Protein AF-A0A4S3M3N8-F1 (afdb_monomer)

Nearest PDB structures (foldseek):
  2lqg-assembly1_A  TM=5.522E-01  e=5.138E+00  Mus musculus
  8gji-assembly1_A  TM=5.026E-01  e=5.689E+00  synthetic construct
  6bbg-assembly1_A  TM=3.219E-01  e=9.958E+00  Drosophila melanogaster

Solvent-accessible surface area (backbone atoms only — not comparable to full-atom values): 6450 Å² total; per-residue (Å²): 111,71,70,57,55,52,52,44,35,50,49,45,28,54,56,25,40,50,55,30,49,52,42,68,76,38,47,66,60,52,42,55,54,43,47,65,65,24,55,93,23,94,49,42,98,39,47,66,61,54,51,52,54,48,40,51,39,26,44,50,16,17,54,27,17,55,48,12,56,48,35,39,74,76,65,73,37,58,65,43,38,51,52,13,34,51,38,43,47,53,44,44,50,53,52,31,50,50,24,56,56,49,66,35,63,67,60,28,51,52,40,52,64,61,45,51,57,34,54,52,41,47,55,68,76,74,112

Radius of gyration: 15.43 Å; Cα contacts (8 Å, |Δi|>4): 139; chains: 1; bounding box: 34×29×41 Å

Organism: NCBI:txid1227945

Sequence (127 aa):
MLYLKYLILFFVVITFLQSAVDKIADWKGNIAWLKEHFKDSLLDGKVAFSLGIILVLEMLAALTAVGGIWFILSEENETLAVYSLLLSGVTLLFLLLGQRLAKDYDGARTIVIYLIPVFFGLYLFTQ

Foldseek 3Di:
DVVLLLVLLVLLLCVLVVVLVVCVVCVPVQQVVVLVLCVVFPCHVPSSVLVVVLSVLSVQLNVLSVVQVVCCVPPVDNVSSLVSLVSQLVSLVSQLVSCVRSVNVVSNVVSVVNNVSSVVSNVVSVD

Mean predicted aligned error: 2.37 Å

Secondary structure (DSSP, 8-state):
-HHHHHHHHHHHHHHHHHHHHHHHHTHHHHHHHHHHHTTTSTTTTTHHHHHHHHHHHHHHHHHHHHHHHHHHHHH---HHHHHHHHHHHHHHHHHHHHHHHTT-HHHHHHHHHHHHHHHHHHHHH--

Structure (mmCIF, N/CA/C/O backbone):
data_AF-A0A4S3M3N8-F1
#
_entry.id   AF-A0A4S3M3N8-F1
#
loop_
_atom_site.group_PDB
_atom_site.id
_atom_site.type_symbol
_atom_site.label_atom_id
_atom_site.label_alt_id
_atom_site.label_comp_id
_atom_site.label_asym_id
_atom_site.label_entity_id
_atom_site.label_seq_id
_atom_site.pdbx_PDB_ins_code
_atom_site.Cartn_x
_atom_site.Cartn_y
_atom_site.Cartn_z
_atom_site.occupancy
_atom_site.B_iso_or_equiv
_atom_site.auth_seq_id
_atom_site.auth_comp_id
_atom_site.auth_asym_id
_atom_site.auth_atom_id
_atom_site.pdbx_PDB_model_num
ATOM 1 N N . MET A 1 1 ? 5.451 -9.575 -21.707 1.00 74.12 1 MET A N 1
ATOM 2 C CA . MET A 1 1 ? 5.916 -9.390 -20.313 1.00 74.12 1 MET A CA 1
ATOM 3 C C . MET A 1 1 ? 6.145 -7.920 -19.975 1.00 74.12 1 MET A C 1
ATOM 5 O O . MET A 1 1 ? 5.637 -7.487 -18.953 1.00 74.12 1 MET A O 1
ATOM 9 N N . LEU A 1 2 ? 6.781 -7.130 -20.850 1.00 80.12 2 LEU A N 1
ATOM 10 C CA . LEU A 1 2 ? 7.008 -5.693 -20.624 1.00 80.12 2 LEU A CA 1
ATOM 11 C C . LEU A 1 2 ? 5.728 -4.879 -20.322 1.00 80.12 2 LEU A C 1
ATOM 13 O O . LEU A 1 2 ? 5.656 -4.204 -19.305 1.00 80.12 2 LEU A O 1
ATOM 17 N N . TYR A 1 3 ? 4.674 -4.995 -21.140 1.00 91.94 3 TYR A N 1
ATOM 18 C CA . TYR A 1 3 ? 3.420 -4.250 -20.913 1.00 91.94 3 TYR A CA 1
ATOM 19 C C . TYR A 1 3 ? 2.754 -4.560 -19.564 1.00 91.94 3 TYR A C 1
ATOM 21 O O . TYR A 1 3 ? 2.163 -3.685 -18.941 1.00 91.94 3 TYR A O 1
ATOM 29 N N . LEU A 1 4 ? 2.883 -5.799 -19.090 1.00 95.00 4 LEU A N 1
ATOM 30 C CA . LEU A 1 4 ? 2.298 -6.251 -17.831 1.00 95.00 4 LEU A CA 1
ATOM 31 C C . LEU A 1 4 ? 2.996 -5.623 -16.618 1.00 95.00 4 LEU A C 1
ATOM 33 O O . LEU A 1 4 ? 2.316 -5.229 -15.675 1.00 95.00 4 LEU A O 1
ATOM 37 N N . LYS A 1 5 ? 4.325 -5.459 -16.682 1.00 95.50 5 LYS A N 1
ATOM 38 C CA . LYS A 1 5 ? 5.116 -4.741 -15.671 1.00 95.50 5 LYS A CA 1
ATOM 39 C C . LYS A 1 5 ? 4.585 -3.316 -15.472 1.00 95.50 5 LYS A C 1
ATOM 41 O O . LYS A 1 5 ? 4.293 -2.924 -14.345 1.00 95.50 5 LYS A O 1
ATOM 46 N N . TYR A 1 6 ? 4.348 -2.579 -16.559 1.00 97.50 6 TYR A N 1
ATOM 47 C CA . TYR A 1 6 ? 3.781 -1.229 -16.473 1.00 97.50 6 TYR A CA 1
ATOM 48 C C . TYR A 1 6 ? 2.335 -1.209 -15.977 1.00 97.50 6 TYR A C 1
ATOM 50 O O . TYR A 1 6 ? 2.007 -0.380 -15.135 1.00 97.50 6 TYR A O 1
ATOM 58 N N . LEU A 1 7 ? 1.473 -2.119 -16.447 1.00 98.25 7 LEU A N 1
ATOM 59 C CA . LEU A 1 7 ? 0.082 -2.193 -15.977 1.00 98.25 7 LEU A CA 1
ATOM 60 C C . LEU A 1 7 ? -0.000 -2.426 -14.464 1.00 98.25 7 LEU A C 1
ATOM 62 O O . LEU A 1 7 ? -0.833 -1.817 -13.797 1.00 98.25 7 LEU A O 1
ATOM 66 N N . ILE A 1 8 ? 0.888 -3.256 -13.915 1.00 98.31 8 ILE A N 1
ATOM 67 C CA . ILE A 1 8 ? 0.977 -3.488 -12.472 1.00 98.31 8 ILE A CA 1
ATOM 68 C C . ILE A 1 8 ? 1.441 -2.226 -11.737 1.00 98.31 8 ILE A C 1
ATOM 70 O O . ILE A 1 8 ? 0.853 -1.869 -10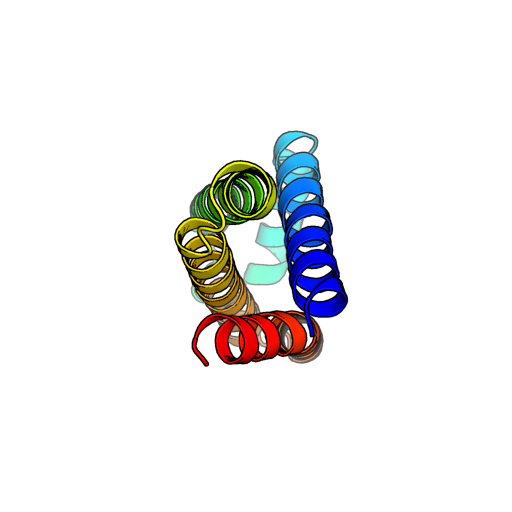.719 1.00 98.31 8 ILE A O 1
ATOM 74 N N . LEU A 1 9 ? 2.448 -1.512 -12.249 1.00 98.56 9 LEU A N 1
ATOM 75 C CA . LEU A 1 9 ? 2.892 -0.262 -11.626 1.00 98.56 9 LEU A CA 1
ATOM 76 C C . LEU A 1 9 ? 1.810 0.823 -11.688 1.00 98.56 9 LEU A C 1
ATOM 78 O O . LEU A 1 9 ? 1.576 1.497 -10.690 1.00 98.56 9 LEU A O 1
ATOM 82 N N . PHE A 1 10 ? 1.080 0.950 -12.798 1.00 98.56 10 PHE A N 1
ATOM 83 C CA . PHE A 1 10 ? -0.065 1.860 -12.879 1.00 98.56 10 PHE A CA 1
ATOM 84 C C . PHE A 1 10 ? -1.193 1.461 -11.929 1.00 98.56 10 PHE A C 1
ATOM 86 O O . PHE A 1 10 ? -1.785 2.334 -11.299 1.00 98.56 10 PHE A O 1
ATOM 93 N N . PHE A 1 11 ? -1.462 0.164 -11.771 1.00 98.62 11 PHE A N 1
ATOM 94 C CA . PHE A 1 11 ? -2.401 -0.326 -10.766 1.00 98.62 11 PHE A CA 1
ATOM 95 C C . PHE A 1 11 ? -1.986 0.099 -9.349 1.00 98.62 11 PHE A C 1
ATOM 97 O O . PHE A 1 11 ? -2.827 0.590 -8.595 1.00 98.62 11 PHE A O 1
ATOM 104 N N . VAL A 1 12 ? -0.700 -0.025 -9.002 1.00 98.69 12 VAL A N 1
ATOM 105 C CA . VAL A 1 12 ? -0.153 0.434 -7.714 1.00 98.69 12 VAL A CA 1
ATOM 106 C C . VAL A 1 12 ? -0.320 1.947 -7.560 1.00 98.69 12 VAL A C 1
ATOM 108 O O . VAL A 1 12 ? -0.826 2.393 -6.531 1.00 98.69 12 VAL A O 1
ATOM 111 N N . VAL A 1 13 ? 0.030 2.736 -8.584 1.00 98.69 13 VAL A N 1
ATOM 112 C CA . VAL A 1 13 ? -0.148 4.198 -8.564 1.00 98.69 13 VAL A CA 1
ATOM 113 C C . VAL A 1 13 ? -1.607 4.555 -8.315 1.00 98.69 13 VAL A C 1
ATOM 115 O O . VAL A 1 13 ? -1.885 5.280 -7.369 1.00 98.69 13 VAL A O 1
ATOM 118 N N . ILE A 1 14 ? -2.539 4.035 -9.114 1.00 98.50 14 ILE A N 1
ATOM 119 C CA . ILE A 1 14 ? -3.966 4.359 -8.985 1.00 98.50 14 ILE A CA 1
ATOM 120 C C . ILE A 1 14 ? -4.470 3.969 -7.595 1.00 98.50 14 ILE A C 1
ATOM 122 O O . ILE A 1 14 ? -5.058 4.796 -6.907 1.00 98.50 14 ILE A O 1
ATOM 126 N N . THR A 1 15 ? -4.183 2.743 -7.152 1.00 97.94 15 THR A N 1
ATOM 127 C CA . THR A 1 15 ? -4.681 2.217 -5.874 1.00 97.94 15 THR A CA 1
ATOM 128 C C . THR A 1 15 ? -4.189 3.052 -4.697 1.00 97.94 15 THR A C 1
ATOM 130 O O . THR A 1 15 ? -4.992 3.526 -3.897 1.00 97.94 15 THR A O 1
ATOM 133 N N . PHE A 1 16 ? -2.877 3.254 -4.577 1.00 98.38 16 PHE A N 1
ATOM 134 C CA . PHE A 1 16 ? -2.312 3.873 -3.381 1.00 98.38 16 PHE A CA 1
ATOM 135 C C . PHE A 1 16 ? -2.299 5.394 -3.433 1.00 98.38 16 PHE A C 1
ATOM 137 O O . PHE A 1 16 ? -2.514 6.021 -2.398 1.00 98.38 16 PHE A O 1
ATOM 144 N N . LEU A 1 17 ? -2.104 6.007 -4.606 1.00 98.00 17 LEU A N 1
ATOM 145 C CA . LEU A 1 17 ? -2.147 7.464 -4.715 1.00 98.00 17 LEU A CA 1
ATOM 146 C C . LEU A 1 17 ? -3.563 7.977 -4.471 1.00 98.00 17 LEU A C 1
ATOM 148 O O . LEU A 1 17 ? -3.730 8.918 -3.702 1.00 98.00 17 LEU A O 1
ATOM 152 N N . GLN A 1 18 ? -4.579 7.345 -5.070 1.00 97.50 18 GLN A N 1
ATOM 153 C CA . GLN A 1 18 ? -5.966 7.742 -4.837 1.00 97.50 18 GLN A CA 1
ATOM 154 C C . GLN A 1 18 ? -6.359 7.509 -3.373 1.00 97.50 18 GLN A C 1
ATOM 156 O O . GLN A 1 18 ? -6.868 8.418 -2.726 1.00 97.50 18 GLN A O 1
ATOM 161 N N . SER A 1 19 ? -6.009 6.349 -2.807 1.00 96.94 19 SER A N 1
ATOM 162 C CA . SER A 1 19 ? -6.241 6.044 -1.389 1.00 96.94 19 SER A CA 1
ATOM 163 C C . SER A 1 19 ? -5.563 7.047 -0.436 1.00 96.94 19 SER A C 1
ATOM 165 O O . SER A 1 19 ? -6.135 7.399 0.600 1.00 96.94 19 SER A O 1
ATOM 167 N N . ALA A 1 20 ? -4.366 7.537 -0.777 1.00 97.81 20 ALA A N 1
ATOM 168 C CA . ALA A 1 20 ? -3.659 8.558 -0.007 1.00 97.81 20 ALA A CA 1
ATOM 169 C C . ALA A 1 20 ? -4.312 9.945 -0.141 1.00 97.81 20 ALA A C 1
ATOM 171 O O . ALA A 1 20 ? -4.508 10.633 0.863 1.00 97.81 20 ALA A O 1
ATOM 172 N N . VAL A 1 21 ? -4.678 10.348 -1.362 1.00 97.88 21 VAL A N 1
ATOM 173 C CA . VAL A 1 21 ? -5.365 11.622 -1.632 1.00 97.88 21 VAL A CA 1
ATOM 174 C C . VAL A 1 21 ? -6.695 11.686 -0.885 1.00 97.88 21 VAL A C 1
ATOM 176 O O . VAL A 1 21 ? -6.950 12.681 -0.208 1.00 97.88 21 VAL A O 1
ATOM 179 N N . ASP A 1 22 ? -7.490 10.618 -0.922 1.00 97.38 22 ASP A N 1
ATOM 180 C CA . ASP A 1 22 ? -8.786 10.547 -0.241 1.00 97.38 22 ASP A CA 1
ATOM 181 C C . ASP A 1 22 ? -8.635 10.718 1.282 1.00 97.38 22 ASP A C 1
ATOM 183 O O . ASP A 1 22 ? -9.392 11.465 1.909 1.00 97.38 22 ASP A O 1
ATOM 187 N N . LYS A 1 23 ? -7.608 10.104 1.887 1.00 97.50 23 LYS A N 1
ATOM 188 C CA . LYS A 1 23 ? -7.303 10.274 3.320 1.00 97.50 23 LYS A CA 1
ATOM 189 C C . LYS A 1 23 ? -6.895 11.698 3.667 1.00 97.50 23 LYS A C 1
ATOM 191 O O . LYS A 1 23 ? -7.308 12.204 4.706 1.00 97.50 23 LYS A O 1
ATOM 196 N N . ILE A 1 24 ? -6.066 12.336 2.841 1.00 97.75 24 ILE A N 1
ATOM 197 C CA . ILE A 1 24 ? -5.620 13.717 3.078 1.00 97.75 24 ILE A CA 1
ATOM 198 C C . ILE A 1 24 ? -6.802 14.683 2.934 1.00 97.75 24 ILE A C 1
ATOM 200 O O . ILE A 1 24 ? -6.955 15.588 3.756 1.00 97.75 24 ILE A O 1
ATOM 204 N N . ALA A 1 25 ? -7.643 14.475 1.919 1.00 98.19 25 ALA A N 1
ATOM 205 C CA . ALA A 1 25 ? -8.794 15.321 1.630 1.00 98.19 25 ALA A CA 1
ATOM 206 C C . ALA A 1 25 ? -9.882 15.224 2.712 1.00 98.19 25 ALA A C 1
ATOM 208 O O . ALA A 1 25 ? -10.430 16.253 3.109 1.00 98.19 25 ALA A O 1
ATOM 209 N N . ASP A 1 26 ? -10.159 14.023 3.230 1.00 97.75 26 ASP A N 1
ATOM 210 C CA . ASP A 1 26 ? -11.151 13.803 4.290 1.00 97.75 26 ASP A CA 1
ATOM 211 C C . ASP A 1 26 ? -10.581 13.035 5.493 1.00 97.75 26 ASP A C 1
ATOM 213 O O . ASP A 1 26 ? -11.027 11.950 5.878 1.00 97.75 26 ASP A O 1
ATOM 217 N N . TRP A 1 27 ? -9.575 13.624 6.135 1.00 97.69 27 TRP A N 1
ATOM 218 C CA . TRP A 1 27 ? -8.908 12.998 7.278 1.00 97.69 27 TRP A CA 1
ATOM 219 C C . TRP A 1 27 ? -9.853 12.746 8.462 1.00 97.69 27 TRP A C 1
ATOM 221 O O . TRP A 1 27 ? -9.809 11.700 9.114 1.00 97.69 27 TRP A O 1
ATOM 231 N N . LYS A 1 28 ? -10.730 13.714 8.761 1.00 97.44 28 LYS A N 1
ATOM 232 C CA . LYS A 1 28 ? -11.648 13.637 9.907 1.00 97.44 28 LYS A CA 1
ATOM 233 C C . LYS A 1 28 ? -12.768 12.626 9.670 1.00 97.44 28 LYS A C 1
ATOM 235 O O . LYS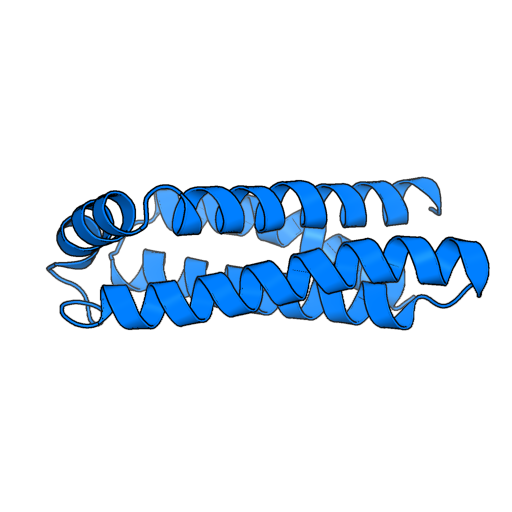 A 1 28 ? -13.078 11.886 10.604 1.00 97.44 28 LYS A O 1
ATOM 240 N N . GLY A 1 29 ? -13.339 12.574 8.465 1.00 98.06 29 GLY A N 1
ATOM 241 C CA . GLY A 1 29 ? -14.354 11.585 8.106 1.00 98.06 29 GLY A CA 1
ATOM 242 C C . GLY A 1 29 ? -13.795 10.167 8.147 1.00 98.06 29 GLY A C 1
ATOM 243 O O . GLY A 1 29 ? -14.382 9.302 8.799 1.00 98.06 29 GLY A O 1
ATOM 244 N N . ASN A 1 30 ? -12.595 9.954 7.593 1.00 97.44 30 ASN A N 1
ATOM 245 C CA . ASN A 1 30 ? -11.901 8.664 7.672 1.00 97.44 30 ASN A CA 1
ATOM 246 C C . ASN A 1 30 ? -11.672 8.219 9.124 1.00 97.44 30 ASN A C 1
ATOM 248 O O . ASN A 1 30 ? -11.993 7.087 9.482 1.00 97.44 30 ASN A O 1
ATOM 252 N N . ILE A 1 31 ? -11.168 9.103 9.993 1.00 97.75 31 ILE A N 1
ATOM 253 C CA . ILE A 1 31 ? -10.995 8.774 11.416 1.00 97.75 31 ILE A CA 1
ATOM 254 C C . ILE A 1 31 ? -12.334 8.448 12.082 1.00 97.75 31 ILE A C 1
ATOM 256 O O . ILE A 1 31 ? -12.388 7.514 12.878 1.00 97.75 31 ILE A O 1
ATOM 260 N N . ALA A 1 32 ? -13.396 9.205 11.803 1.00 97.88 32 ALA A N 1
ATOM 261 C CA . ALA A 1 32 ? -14.705 8.966 12.405 1.00 97.88 32 ALA A CA 1
ATOM 262 C C . ALA A 1 32 ? -15.263 7.586 12.022 1.00 97.88 32 ALA A C 1
ATOM 264 O O . ALA A 1 32 ? -15.683 6.841 12.905 1.00 97.88 32 ALA A O 1
ATOM 265 N N . TRP A 1 33 ? -15.189 7.219 10.740 1.00 96.69 33 TRP A N 1
ATOM 266 C CA . TRP A 1 33 ? -15.597 5.897 10.262 1.00 96.69 33 TRP A CA 1
ATOM 267 C C . TRP A 1 33 ? -14.751 4.777 10.884 1.00 96.69 33 TRP A C 1
ATOM 269 O O . TRP A 1 33 ? -15.295 3.814 11.422 1.00 96.69 33 TRP A O 1
ATOM 279 N N . LEU A 1 34 ? -13.421 4.935 10.899 1.00 96.94 34 LEU A N 1
ATOM 280 C CA . LEU A 1 34 ? -12.504 3.941 11.466 1.00 96.94 34 LEU A CA 1
ATOM 281 C C . LEU A 1 34 ? -12.704 3.747 12.969 1.00 96.94 34 LEU A C 1
ATOM 283 O O . LEU A 1 34 ? -12.578 2.626 13.451 1.00 96.94 34 LEU A O 1
ATOM 287 N N . LYS A 1 35 ? -13.003 4.813 13.721 1.00 97.44 35 LYS A N 1
ATOM 288 C CA . LYS A 1 35 ? -13.284 4.702 15.160 1.00 97.44 35 LYS A CA 1
ATOM 289 C C . LYS A 1 35 ? -14.459 3.771 15.429 1.00 97.44 35 LYS A C 1
ATOM 291 O O . LYS A 1 35 ? -14.362 2.957 16.336 1.00 97.44 35 LYS A O 1
ATOM 296 N N . GLU A 1 36 ? -15.526 3.876 14.642 1.00 96.81 36 GLU A N 1
ATOM 297 C CA . GLU A 1 36 ? -16.674 2.981 14.786 1.00 96.81 36 GLU A CA 1
ATOM 298 C C . GLU A 1 36 ? -16.332 1.563 14.311 1.00 96.81 36 GLU A C 1
ATOM 300 O O . GLU A 1 36 ? -16.572 0.602 15.035 1.00 96.81 36 GLU A O 1
ATOM 305 N N . HIS A 1 37 ? -15.679 1.431 13.149 1.00 96.88 37 HIS A N 1
ATOM 306 C CA . HIS A 1 37 ? -15.296 0.130 12.580 1.00 96.88 37 HIS A CA 1
ATOM 307 C C . HIS A 1 37 ? -14.395 -0.698 13.507 1.00 96.88 37 HIS A C 1
ATOM 309 O O . HIS A 1 37 ? -14.518 -1.917 13.584 1.00 96.88 37 HIS A O 1
ATOM 315 N N . PHE A 1 38 ? -13.479 -0.042 14.224 1.00 97.31 38 PHE A N 1
ATOM 316 C CA . PHE A 1 38 ? -12.479 -0.691 15.075 1.00 97.31 38 PHE A CA 1
ATOM 317 C C . PHE A 1 38 ? -12.803 -0.660 16.576 1.00 97.31 38 PHE A C 1
ATOM 319 O O . PHE A 1 38 ? -11.960 -1.097 17.365 1.00 97.31 38 PHE A O 1
ATOM 326 N N . LYS A 1 39 ? -13.991 -0.192 16.977 1.00 96.62 39 LYS A N 1
ATOM 327 C CA . LYS A 1 39 ? -14.377 0.058 18.378 1.00 96.62 39 LYS A CA 1
ATOM 328 C C . LYS A 1 39 ? -14.188 -1.139 19.318 1.00 96.62 39 LYS A C 1
ATOM 330 O O . LYS A 1 39 ? -13.735 -0.964 20.439 1.00 96.62 39 LYS A O 1
ATOM 335 N N . ASP A 1 40 ? -14.468 -2.356 18.854 1.00 94.50 40 ASP A N 1
ATOM 336 C CA . ASP A 1 40 ? -14.343 -3.586 19.658 1.00 94.50 40 ASP A CA 1
ATOM 337 C C . ASP A 1 40 ? -13.079 -4.401 19.312 1.00 94.50 40 ASP A C 1
ATOM 339 O O . ASP A 1 40 ? -13.024 -5.624 19.486 1.00 94.50 40 ASP A O 1
ATOM 343 N N . SER A 1 41 ? -12.048 -3.736 18.783 1.00 94.94 41 SER A N 1
ATOM 344 C CA . SER A 1 41 ? -10.799 -4.362 18.334 1.00 94.94 41 SER A CA 1
ATOM 345 C C . SER A 1 41 ? -9.575 -3.867 19.112 1.00 94.94 41 SER A C 1
ATOM 347 O O . SER A 1 41 ? -9.603 -2.849 19.797 1.00 94.94 41 SER A O 1
ATOM 349 N N . LEU A 1 42 ? -8.430 -4.533 18.924 1.00 92.50 42 LEU A N 1
ATOM 350 C CA . LEU A 1 42 ? -7.140 -4.103 19.492 1.00 92.50 42 LEU A CA 1
ATOM 351 C C . LEU A 1 42 ? -6.640 -2.737 18.975 1.00 92.50 42 LEU A C 1
ATOM 353 O O . LEU A 1 42 ? -5.661 -2.198 19.509 1.00 92.50 42 LEU A O 1
ATOM 357 N N . LEU A 1 43 ? -7.266 -2.211 17.919 1.00 94.12 43 LEU A N 1
ATOM 358 C CA . LEU A 1 43 ? -6.951 -0.916 17.321 1.00 94.12 43 LEU A CA 1
ATOM 359 C C . LEU A 1 43 ? -7.840 0.220 17.847 1.00 94.12 43 LEU A C 1
ATOM 361 O O . LEU A 1 43 ? -7.616 1.371 17.458 1.00 94.12 43 LEU A O 1
ATOM 365 N N . ASP A 1 44 ? -8.784 -0.063 18.751 1.00 95.31 44 ASP A N 1
ATOM 366 C CA . ASP A 1 44 ? -9.559 0.987 19.409 1.00 95.31 44 ASP A CA 1
ATOM 367 C C . ASP A 1 44 ? -8.634 1.996 20.115 1.00 95.31 44 ASP A C 1
ATOM 369 O O . ASP A 1 44 ? -7.569 1.662 20.650 1.00 95.31 44 ASP A O 1
ATOM 373 N N . GLY A 1 45 ? -8.982 3.276 20.011 1.00 93.88 45 GLY A N 1
ATOM 374 C CA . GLY A 1 45 ? -8.169 4.399 20.479 1.00 93.88 45 GLY A CA 1
ATOM 375 C C . GLY A 1 45 ? -6.875 4.662 19.689 1.00 93.88 45 GLY A C 1
ATOM 376 O O . GLY A 1 45 ? -6.250 5.701 19.899 1.00 93.88 45 GLY A O 1
ATOM 377 N N . LYS A 1 46 ? -6.473 3.789 18.753 1.00 96.12 46 LYS A N 1
ATOM 378 C CA . LYS A 1 46 ? -5.215 3.905 17.978 1.00 96.12 46 LYS A CA 1
ATOM 379 C C . LYS A 1 46 ? -5.422 4.217 16.496 1.00 96.12 46 LYS A C 1
ATOM 381 O O . LYS A 1 46 ? -4.450 4.468 15.786 1.00 96.12 46 LYS A O 1
ATOM 386 N N . VAL A 1 47 ? -6.671 4.266 16.031 1.00 95.94 47 VAL A N 1
ATOM 387 C CA . VAL A 1 47 ? -7.013 4.373 14.601 1.00 95.94 47 VAL A CA 1
ATOM 388 C C . VAL A 1 47 ? -6.373 5.557 13.878 1.00 95.94 47 VAL A C 1
ATOM 390 O O . VAL A 1 47 ? -5.920 5.397 12.752 1.00 95.94 47 VAL A O 1
ATOM 393 N N . ALA A 1 48 ? -6.264 6.727 14.515 1.00 96.81 48 ALA A N 1
ATOM 394 C CA . ALA A 1 48 ? -5.652 7.902 13.891 1.00 96.81 48 ALA A CA 1
ATOM 395 C C . ALA A 1 48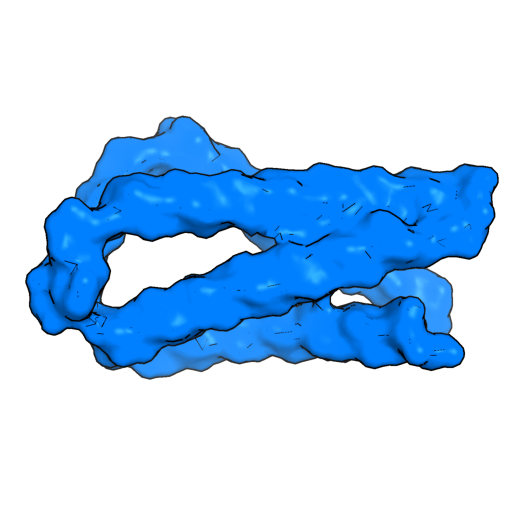 ? -4.150 7.701 13.628 1.00 96.81 48 ALA A C 1
ATOM 397 O O . ALA A 1 48 ? -3.637 8.096 12.584 1.00 96.81 48 ALA A O 1
ATOM 398 N N . PHE A 1 49 ? -3.454 7.048 14.563 1.00 97.44 49 PHE A N 1
ATOM 399 C CA . PHE A 1 49 ? -2.039 6.720 14.418 1.00 97.44 49 PHE A CA 1
ATOM 400 C C . PHE A 1 49 ? -1.832 5.637 13.355 1.00 97.44 49 PHE A C 1
ATOM 402 O O . PHE A 1 49 ? -0.990 5.792 12.472 1.00 97.44 49 PHE A O 1
ATOM 409 N N . SER A 1 50 ? -2.653 4.583 13.383 1.00 97.25 50 SER A N 1
ATOM 410 C CA . SER A 1 50 ? -2.642 3.534 12.361 1.00 97.25 50 SER A CA 1
ATOM 411 C C . SER A 1 50 ? -2.910 4.097 10.962 1.00 97.25 50 SER A C 1
ATOM 413 O O . SER A 1 50 ? -2.187 3.757 10.030 1.00 97.25 50 SER A O 1
ATOM 415 N N . LEU A 1 51 ? -3.880 5.007 10.817 1.00 97.88 51 LEU A N 1
ATOM 416 C CA . LEU A 1 51 ? -4.178 5.674 9.548 1.00 97.88 51 LEU A CA 1
ATOM 417 C C . LEU A 1 51 ? -2.992 6.506 9.043 1.00 97.88 51 LEU A C 1
ATOM 419 O O . LEU A 1 51 ? -2.715 6.496 7.848 1.00 97.88 51 LEU A O 1
ATOM 423 N N . GLY A 1 52 ? -2.266 7.181 9.941 1.00 98.31 52 GLY A N 1
ATOM 424 C CA . GLY A 1 52 ? -1.046 7.922 9.602 1.00 98.31 52 GLY A CA 1
ATOM 425 C C . GLY A 1 52 ? 0.063 7.030 9.058 1.00 98.31 52 GLY A C 1
ATOM 426 O O . GLY A 1 52 ? 0.666 7.362 8.040 1.00 98.31 52 GLY A O 1
ATOM 427 N N . ILE A 1 53 ? 0.292 5.873 9.686 1.00 98.38 53 ILE A N 1
ATOM 428 C CA . ILE A 1 53 ? 1.263 4.887 9.190 1.00 98.38 53 ILE A CA 1
ATOM 429 C C . ILE A 1 53 ? 0.862 4.398 7.800 1.00 98.38 53 ILE A C 1
ATOM 431 O O . ILE A 1 53 ? 1.697 4.392 6.897 1.00 98.38 53 ILE A O 1
ATOM 435 N N . ILE A 1 54 ? -0.408 4.019 7.620 1.00 98.50 54 ILE A N 1
ATOM 436 C CA . ILE A 1 54 ? -0.917 3.578 6.319 1.00 98.50 54 ILE A CA 1
ATOM 437 C C . ILE A 1 54 ? -0.703 4.673 5.276 1.00 98.50 54 ILE A C 1
ATOM 439 O O . ILE A 1 54 ? -0.062 4.401 4.272 1.00 98.50 54 ILE A O 1
ATOM 443 N N . LEU A 1 55 ? -1.123 5.912 5.540 1.00 98.62 55 LEU A N 1
ATOM 444 C CA . LEU A 1 55 ? -0.965 7.019 4.596 1.00 98.62 55 LEU A CA 1
ATOM 445 C C . LEU A 1 55 ? 0.498 7.205 4.153 1.00 98.62 55 LEU A C 1
ATOM 447 O O . LEU A 1 55 ? 0.765 7.377 2.966 1.00 98.62 55 LEU A O 1
ATOM 451 N N . VAL A 1 56 ? 1.458 7.142 5.082 1.00 98.69 56 VAL A N 1
ATOM 452 C CA . VAL A 1 56 ? 2.888 7.240 4.742 1.00 98.69 56 VAL A CA 1
ATOM 453 C C . VAL A 1 56 ? 3.317 6.093 3.830 1.00 98.69 56 VAL A C 1
ATOM 455 O O . VAL A 1 56 ? 3.972 6.335 2.818 1.00 98.69 56 VAL A O 1
ATOM 458 N N . LEU A 1 57 ? 2.939 4.856 4.154 1.00 98.69 57 LEU A N 1
ATOM 459 C CA . LEU A 1 57 ? 3.291 3.693 3.341 1.00 98.69 57 LEU A CA 1
ATOM 460 C C . LEU A 1 57 ? 2.654 3.747 1.945 1.00 98.69 57 LEU A C 1
ATOM 462 O O . LEU A 1 57 ? 3.334 3.461 0.962 1.00 98.69 57 LEU A O 1
ATOM 466 N N . GLU A 1 58 ? 1.395 4.175 1.844 1.00 98.56 58 GLU A N 1
ATOM 467 C CA . GLU A 1 58 ? 0.688 4.351 0.571 1.00 98.56 58 GLU A CA 1
ATOM 468 C C . GLU A 1 58 ? 1.368 5.409 -0.306 1.00 98.56 58 GLU A C 1
ATOM 470 O O . GLU A 1 58 ? 1.613 5.169 -1.489 1.00 98.56 58 GLU A O 1
ATOM 475 N N . MET A 1 59 ? 1.746 6.554 0.273 1.00 98.62 59 MET A N 1
ATOM 476 C CA . MET A 1 59 ? 2.490 7.587 -0.452 1.00 98.62 59 MET A CA 1
ATOM 477 C C . MET A 1 59 ? 3.855 7.076 -0.917 1.00 98.62 59 MET A C 1
ATOM 479 O O . MET A 1 59 ? 4.225 7.300 -2.067 1.00 98.62 59 MET A O 1
ATOM 483 N N . LEU A 1 60 ? 4.600 6.364 -0.065 1.00 98.75 60 LEU A N 1
ATOM 484 C CA . LEU A 1 60 ? 5.893 5.791 -0.449 1.00 98.75 60 LEU A CA 1
ATOM 485 C C . LEU A 1 60 ? 5.738 4.760 -1.573 1.00 98.75 60 LEU A C 1
ATOM 487 O O . LEU A 1 60 ? 6.505 4.801 -2.535 1.00 98.75 60 LEU A O 1
ATOM 491 N N . ALA A 1 61 ? 4.737 3.880 -1.495 1.00 98.75 61 ALA A N 1
ATOM 492 C CA . ALA A 1 61 ? 4.434 2.900 -2.536 1.00 98.75 61 ALA A CA 1
ATOM 493 C C . ALA A 1 61 ? 4.088 3.581 -3.871 1.00 98.75 61 ALA A C 1
ATOM 495 O O . ALA A 1 61 ? 4.648 3.220 -4.907 1.00 98.75 61 ALA A O 1
ATOM 496 N N . ALA A 1 62 ? 3.233 4.607 -3.849 1.00 98.69 62 ALA A N 1
ATOM 497 C CA . ALA A 1 62 ? 2.837 5.350 -5.042 1.00 98.69 62 ALA A CA 1
ATOM 498 C C . ALA A 1 62 ? 3.999 6.146 -5.660 1.00 98.69 62 ALA A C 1
ATOM 500 O O . ALA A 1 62 ? 4.230 6.065 -6.866 1.00 98.69 62 ALA A O 1
ATOM 501 N N . LEU A 1 63 ? 4.767 6.883 -4.851 1.00 98.56 63 LEU A N 1
ATOM 502 C CA . LEU A 1 63 ? 5.903 7.680 -5.331 1.00 98.56 63 LEU A CA 1
ATOM 503 C C . LEU A 1 63 ? 6.995 6.794 -5.936 1.00 98.56 63 LEU A C 1
ATOM 505 O O . LEU A 1 63 ? 7.523 7.105 -7.004 1.00 98.56 63 LEU A O 1
ATOM 509 N N . THR A 1 64 ? 7.299 5.665 -5.295 1.00 98.69 64 THR A N 1
ATOM 510 C CA . THR A 1 64 ? 8.253 4.691 -5.843 1.00 98.69 64 THR A CA 1
ATOM 511 C C . THR A 1 64 ? 7.704 3.957 -7.067 1.00 98.69 64 THR A C 1
ATOM 513 O O . THR A 1 64 ? 8.490 3.587 -7.930 1.00 98.69 64 THR A O 1
ATOM 516 N N . ALA A 1 65 ? 6.384 3.793 -7.221 1.00 98.69 65 ALA A N 1
ATOM 517 C CA . ALA A 1 65 ? 5.806 3.247 -8.453 1.00 98.69 65 ALA A CA 1
ATOM 518 C C . ALA A 1 65 ? 6.007 4.209 -9.629 1.00 98.69 65 ALA A C 1
ATOM 520 O O . ALA A 1 65 ? 6.490 3.802 -10.684 1.00 98.69 65 ALA A O 1
ATOM 521 N N . VAL A 1 66 ? 5.687 5.496 -9.436 1.00 98.56 66 VAL A N 1
ATOM 522 C CA . VAL A 1 66 ? 5.890 6.542 -10.453 1.00 98.56 66 VAL A CA 1
ATOM 523 C C . VAL A 1 66 ? 7.370 6.659 -10.811 1.00 98.56 66 VAL A C 1
ATOM 525 O O . VAL A 1 66 ? 7.724 6.639 -11.990 1.00 98.56 66 VAL A O 1
ATOM 528 N N . GLY A 1 67 ? 8.241 6.726 -9.802 1.00 98.38 67 GLY A N 1
ATOM 529 C CA . GLY A 1 67 ? 9.683 6.741 -10.019 1.00 98.38 67 GLY A CA 1
ATOM 530 C C . GLY A 1 67 ? 10.174 5.467 -10.711 1.00 98.38 67 GLY A C 1
ATOM 531 O O . GLY A 1 67 ? 10.987 5.553 -1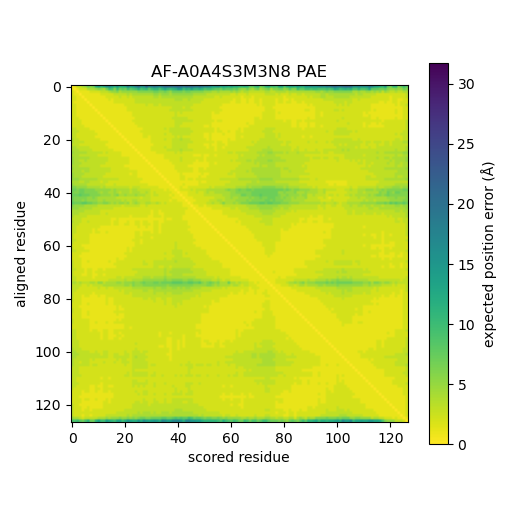1.619 1.00 98.38 67 GLY A O 1
ATOM 532 N N . GLY A 1 68 ? 9.636 4.297 -10.364 1.00 98.12 68 GLY A N 1
ATOM 533 C CA . GLY A 1 68 ? 9.977 3.026 -11.001 1.00 98.12 68 GLY A CA 1
ATOM 534 C C . GLY A 1 68 ? 9.628 3.010 -12.481 1.00 98.12 68 GLY A C 1
ATOM 535 O O . GLY A 1 68 ? 10.455 2.609 -13.290 1.00 98.12 68 GLY A O 1
ATOM 536 N N . ILE A 1 69 ? 8.457 3.525 -12.859 1.00 98.25 69 ILE A N 1
ATOM 537 C CA . ILE A 1 69 ? 8.093 3.688 -14.272 1.00 98.25 69 ILE A CA 1
ATOM 538 C C . ILE A 1 69 ? 9.123 4.568 -14.992 1.00 98.25 69 ILE A C 1
ATOM 540 O O . ILE A 1 69 ? 9.575 4.201 -16.074 1.00 98.25 69 ILE A O 1
ATOM 544 N N . TRP A 1 70 ? 9.517 5.698 -14.394 1.00 98.06 70 TRP A N 1
ATOM 545 C CA . TRP A 1 70 ? 10.513 6.595 -14.983 1.00 98.06 70 TRP A CA 1
ATOM 546 C C . TRP A 1 70 ? 11.883 5.917 -15.135 1.00 98.06 70 TRP A C 1
ATOM 548 O O . TRP A 1 70 ? 12.398 5.886 -16.247 1.00 98.06 70 TRP A O 1
ATOM 558 N N . PHE A 1 71 ? 12.411 5.294 -14.075 1.00 97.69 71 PHE A N 1
ATOM 559 C CA . PHE A 1 71 ? 13.714 4.609 -14.072 1.00 97.69 71 PHE A CA 1
ATOM 560 C C . PHE A 1 71 ? 13.781 3.456 -15.082 1.00 97.69 71 PHE A C 1
ATOM 562 O O . PHE A 1 71 ? 14.807 3.261 -15.729 1.00 97.69 71 PHE A O 1
ATOM 569 N N . ILE A 1 72 ? 12.692 2.706 -15.268 1.00 97.00 72 ILE A N 1
ATOM 570 C CA . ILE A 1 72 ? 12.647 1.647 -16.286 1.00 97.00 72 ILE A CA 1
ATOM 571 C C . ILE A 1 72 ? 12.747 2.252 -17.691 1.00 97.00 72 ILE A C 1
ATOM 573 O O . ILE A 1 72 ? 13.426 1.696 -18.548 1.00 97.00 72 ILE A O 1
ATOM 577 N N . LEU A 1 73 ? 12.071 3.378 -17.941 1.00 96.69 73 LEU A N 1
ATOM 578 C CA . LEU A 1 73 ? 12.056 4.029 -19.255 1.00 96.69 73 LEU A CA 1
ATOM 579 C C . LEU A 1 73 ? 13.361 4.766 -19.582 1.00 96.69 73 LEU A C 1
ATOM 581 O O . LEU A 1 73 ? 13.707 4.864 -20.758 1.00 96.69 73 LEU A O 1
ATOM 585 N N . SER A 1 74 ? 14.051 5.315 -18.581 1.00 97.25 74 SER A N 1
ATOM 586 C CA . SER A 1 74 ? 15.267 6.115 -18.773 1.00 97.25 74 SER A CA 1
ATOM 587 C C . SER A 1 74 ? 16.561 5.316 -18.631 1.00 97.25 74 SER A C 1
ATOM 589 O O . SER A 1 74 ? 17.530 5.609 -19.326 1.00 97.25 74 SER A O 1
ATOM 591 N N . GLU A 1 75 ? 16.590 4.343 -17.721 1.00 96.38 75 GLU A N 1
ATOM 592 C CA . GLU A 1 75 ? 17.817 3.689 -17.249 1.00 96.38 75 GLU A CA 1
ATOM 593 C C . GLU A 1 75 ? 17.748 2.155 -17.314 1.00 96.38 75 GLU A C 1
ATOM 595 O O . GLU A 1 75 ? 18.683 1.490 -16.876 1.00 96.38 75 GLU A O 1
ATOM 600 N N . GLU A 1 76 ? 16.644 1.582 -17.815 1.00 94.62 76 GLU A N 1
ATOM 601 C CA . GLU A 1 76 ? 16.379 0.131 -17.810 1.00 94.62 76 GLU A CA 1
ATOM 602 C C . GLU A 1 76 ? 16.513 -0.497 -16.404 1.00 94.62 76 GLU A C 1
ATOM 604 O O . GLU A 1 76 ? 16.820 -1.678 -16.242 1.00 94.62 76 GLU A O 1
ATOM 609 N N . ASN A 1 77 ? 16.270 0.302 -15.357 1.00 95.94 77 ASN A N 1
ATOM 610 C CA . ASN A 1 77 ? 16.473 -0.085 -13.966 1.00 95.94 77 ASN A CA 1
ATOM 611 C C . ASN A 1 77 ? 15.139 -0.357 -13.259 1.00 95.94 77 ASN A C 1
ATOM 613 O O . ASN A 1 77 ? 14.317 0.536 -13.061 1.00 95.94 77 ASN A O 1
ATOM 617 N N . GLU A 1 78 ? 14.948 -1.599 -12.813 1.00 96.69 78 GLU A N 1
ATOM 618 C CA . GLU A 1 78 ? 13.706 -2.061 -12.182 1.00 96.69 78 GLU A CA 1
ATOM 619 C C . GLU A 1 78 ? 13.697 -1.941 -10.643 1.00 96.69 78 GLU A C 1
ATOM 621 O O . GLU A 1 78 ? 12.697 -2.250 -9.993 1.00 96.69 78 GLU A O 1
ATOM 626 N N . THR A 1 79 ? 14.776 -1.454 -10.027 1.00 97.19 79 THR A N 1
ATOM 627 C CA . THR A 1 79 ? 14.959 -1.478 -8.563 1.00 97.19 79 THR A CA 1
ATOM 628 C C . THR A 1 79 ? 13.853 -0.722 -7.820 1.00 97.19 79 THR A C 1
ATOM 630 O O . THR A 1 79 ? 13.291 -1.226 -6.846 1.00 97.19 79 THR A O 1
ATOM 633 N N . LEU A 1 80 ? 13.491 0.479 -8.287 1.00 97.94 80 LEU A N 1
ATOM 634 C CA . LEU A 1 80 ? 12.436 1.274 -7.647 1.00 97.94 80 LEU A CA 1
ATOM 635 C C . LEU A 1 80 ? 11.053 0.614 -7.782 1.00 97.94 80 LEU A C 1
ATOM 637 O O . LEU A 1 80 ? 10.238 0.706 -6.865 1.00 97.94 80 LEU A O 1
ATOM 641 N N . ALA A 1 81 ? 10.801 -0.076 -8.900 1.00 98.19 81 ALA A N 1
ATOM 642 C CA . ALA A 1 81 ? 9.566 -0.821 -9.128 1.00 98.19 81 ALA A CA 1
ATOM 643 C C . ALA A 1 81 ? 9.430 -1.993 -8.143 1.00 98.19 81 ALA A C 1
ATOM 645 O O . ALA A 1 81 ? 8.360 -2.189 -7.564 1.00 98.19 81 ALA A O 1
ATOM 646 N N . VAL A 1 82 ? 10.525 -2.712 -7.869 1.00 98.38 82 VAL A N 1
ATOM 647 C CA . VAL A 1 82 ? 10.557 -3.761 -6.835 1.00 98.38 82 VAL A CA 1
ATOM 648 C C . VAL A 1 82 ? 10.272 -3.174 -5.452 1.00 98.38 82 VAL A C 1
ATOM 650 O O . VAL A 1 82 ? 9.429 -3.706 -4.727 1.00 98.38 82 VAL A O 1
ATOM 653 N N . TYR A 1 83 ? 10.905 -2.054 -5.083 1.00 98.50 83 TYR A N 1
ATOM 654 C CA . TYR A 1 83 ? 10.633 -1.407 -3.793 1.00 98.50 83 TYR A CA 1
ATOM 655 C C . TYR A 1 83 ? 9.184 -0.945 -3.657 1.00 98.50 83 TYR A C 1
ATOM 657 O O . TYR A 1 83 ? 8.581 -1.144 -2.603 1.00 98.50 83 TYR A O 1
ATOM 665 N N . SER A 1 84 ? 8.602 -0.403 -4.723 1.00 98.75 84 SER A N 1
ATOM 666 C CA . SER A 1 84 ? 7.191 -0.031 -4.750 1.00 98.75 84 SER A CA 1
ATOM 667 C C . SER A 1 84 ? 6.269 -1.216 -4.477 1.00 98.75 84 SER A C 1
ATOM 669 O O . SER A 1 84 ? 5.353 -1.122 -3.655 1.00 98.75 84 SER A O 1
ATOM 671 N N . LEU A 1 85 ? 6.535 -2.361 -5.104 1.00 98.75 85 LEU A N 1
ATOM 672 C CA . LEU A 1 85 ? 5.744 -3.575 -4.917 1.00 98.75 85 LEU A CA 1
ATOM 673 C C . LEU A 1 85 ? 5.921 -4.181 -3.519 1.00 98.75 85 LEU A C 1
ATOM 675 O O . LEU A 1 85 ? 4.944 -4.637 -2.924 1.00 98.75 85 LEU A O 1
ATOM 679 N N . LEU A 1 86 ? 7.128 -4.133 -2.949 1.00 98.69 86 LEU A N 1
ATOM 680 C CA . LEU A 1 86 ? 7.368 -4.555 -1.565 1.00 98.69 86 LEU A CA 1
ATOM 681 C C . LEU A 1 86 ? 6.618 -3.661 -0.572 1.00 98.69 86 LEU A C 1
ATOM 683 O O . LEU A 1 86 ? 5.918 -4.172 0.305 1.00 98.69 86 LEU A O 1
ATOM 687 N N . LEU A 1 87 ? 6.702 -2.339 -0.737 1.00 98.75 87 LEU A N 1
ATOM 688 C CA . LEU A 1 87 ? 5.962 -1.374 0.081 1.00 98.75 87 LEU A CA 1
ATOM 689 C C . LEU A 1 87 ? 4.451 -1.581 -0.045 1.00 98.75 87 LEU A C 1
ATOM 691 O O . LEU A 1 87 ? 3.746 -1.601 0.963 1.00 98.75 87 LEU A O 1
ATOM 695 N N . SER A 1 88 ? 3.959 -1.813 -1.261 1.00 98.81 88 SER A N 1
ATOM 696 C CA . SER A 1 88 ? 2.557 -2.142 -1.532 1.00 98.81 88 SER A CA 1
ATOM 697 C C . SER A 1 88 ? 2.115 -3.399 -0.784 1.00 98.81 88 SER A C 1
ATOM 699 O O . SER A 1 88 ? 1.079 -3.398 -0.119 1.00 98.81 88 SER A O 1
ATOM 701 N N . GLY A 1 89 ? 2.921 -4.463 -0.842 1.00 98.75 89 GLY A N 1
ATOM 702 C CA . GLY A 1 89 ? 2.652 -5.717 -0.144 1.00 98.75 89 GLY A CA 1
ATOM 703 C C . GLY A 1 89 ? 2.601 -5.528 1.369 1.00 98.75 89 GLY A C 1
ATOM 704 O O . GLY A 1 89 ? 1.641 -5.951 2.007 1.00 98.75 89 GLY A O 1
ATOM 705 N N . VAL A 1 90 ? 3.581 -4.826 1.944 1.00 98.75 90 VAL A N 1
ATOM 706 C CA . VAL A 1 90 ? 3.608 -4.497 3.380 1.00 98.75 90 VAL A CA 1
ATOM 707 C C . VAL A 1 90 ? 2.383 -3.672 3.786 1.00 98.75 90 VAL A C 1
ATOM 709 O O . VAL A 1 90 ? 1.740 -3.980 4.790 1.00 98.75 90 VAL A O 1
ATOM 712 N N . THR A 1 91 ? 2.013 -2.668 2.989 1.00 98.75 91 THR A N 1
ATOM 713 C CA . THR A 1 91 ? 0.834 -1.821 3.236 1.00 98.75 91 THR A CA 1
ATOM 714 C C . THR A 1 91 ? -0.447 -2.649 3.257 1.00 98.75 91 THR A C 1
ATOM 716 O O . THR A 1 91 ? -1.231 -2.567 4.204 1.00 98.75 91 THR A O 1
ATOM 719 N N . LEU A 1 92 ? -0.645 -3.503 2.250 1.00 98.81 92 LEU A N 1
ATOM 720 C CA . LEU A 1 92 ? -1.811 -4.381 2.169 1.00 98.81 92 LEU A CA 1
ATOM 721 C C . LEU A 1 92 ? -1.826 -5.421 3.292 1.00 98.81 92 LEU A C 1
AT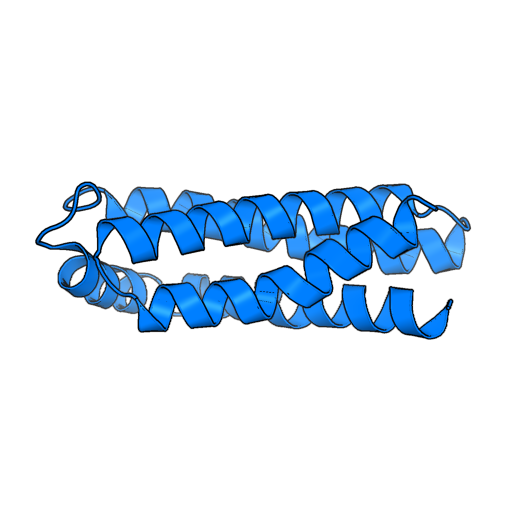OM 723 O O . LEU A 1 92 ? -2.894 -5.730 3.804 1.00 98.81 92 LEU A O 1
ATOM 727 N N . LEU A 1 93 ? -0.676 -5.929 3.737 1.00 98.75 93 LEU A N 1
ATOM 728 C CA . LEU A 1 93 ? -0.618 -6.830 4.891 1.00 98.75 93 LEU A CA 1
ATOM 729 C C . LEU A 1 93 ? -1.024 -6.128 6.196 1.00 98.75 93 LEU A C 1
ATOM 731 O O . LEU A 1 93 ? -1.745 -6.728 6.994 1.00 98.75 93 LEU A O 1
ATOM 735 N N . PHE A 1 94 ? -0.648 -4.859 6.400 1.00 98.44 94 PHE A N 1
ATOM 736 C CA . PHE A 1 94 ? -1.152 -4.075 7.535 1.00 98.44 94 PHE A CA 1
ATOM 737 C C . PHE A 1 94 ? -2.663 -3.852 7.456 1.00 98.44 94 PHE A C 1
ATOM 739 O O . PHE A 1 94 ? -3.358 -4.030 8.459 1.00 98.44 94 PHE A O 1
ATOM 746 N N . LEU A 1 95 ? -3.186 -3.513 6.275 1.00 98.19 95 LEU A N 1
ATOM 747 C CA . LEU A 1 95 ? -4.627 -3.360 6.063 1.00 98.19 95 LEU A CA 1
ATOM 748 C C . LEU A 1 95 ? -5.372 -4.677 6.314 1.00 98.19 95 LEU A C 1
ATOM 750 O O . LEU A 1 95 ? -6.368 -4.688 7.035 1.00 98.19 95 LEU A O 1
ATOM 754 N N . LEU A 1 96 ? -4.860 -5.797 5.793 1.00 98.62 96 LEU A N 1
ATOM 755 C CA . LEU A 1 96 ? -5.404 -7.137 6.017 1.00 98.62 96 LEU A CA 1
ATOM 756 C C . LEU A 1 96 ? -5.438 -7.475 7.508 1.00 98.62 96 LEU A C 1
ATOM 758 O O . LEU A 1 96 ? -6.459 -7.951 8.006 1.00 98.62 96 LEU A O 1
ATOM 762 N N . LEU A 1 97 ? -4.335 -7.226 8.219 1.00 98.25 97 LEU A N 1
ATOM 763 C CA . LEU A 1 97 ? -4.252 -7.445 9.659 1.00 98.25 97 LEU A CA 1
ATOM 764 C C . LEU A 1 97 ? -5.298 -6.608 10.397 1.00 98.25 97 LEU A C 1
ATOM 766 O O . LEU A 1 97 ? -5.998 -7.150 11.249 1.00 98.25 97 LEU A O 1
ATOM 770 N N . GLY A 1 98 ? -5.451 -5.332 10.035 1.00 97.56 98 GLY A N 1
ATOM 771 C CA . GLY A 1 98 ? -6.512 -4.473 10.556 1.00 97.56 98 GLY A CA 1
ATOM 772 C C . GLY A 1 98 ? -7.882 -5.133 10.408 1.00 97.56 98 GLY A C 1
ATOM 773 O O . GLY A 1 98 ? -8.538 -5.410 11.410 1.00 97.56 98 GLY A O 1
ATOM 774 N N . GLN A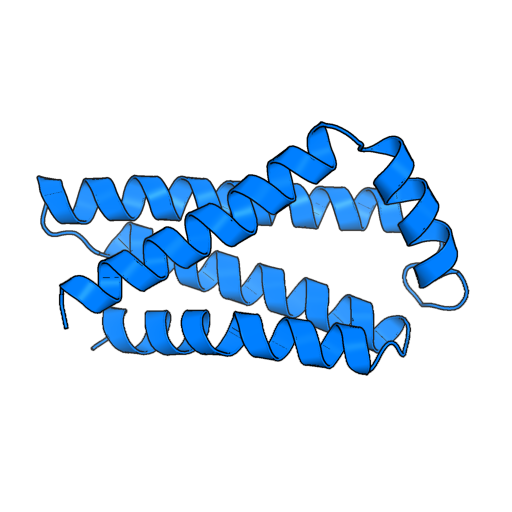 1 99 ? -8.273 -5.504 9.188 1.00 98.19 99 GLN A N 1
ATOM 775 C CA . GLN A 1 99 ? -9.579 -6.135 8.954 1.00 98.19 99 GLN A CA 1
ATOM 776 C C . GLN A 1 99 ? -9.772 -7.429 9.758 1.00 98.19 99 GLN A C 1
ATOM 778 O O . GLN A 1 99 ? -10.841 -7.665 10.320 1.00 98.19 99 GLN A O 1
ATOM 783 N N . ARG A 1 100 ? -8.721 -8.244 9.919 1.00 98.00 100 ARG A N 1
ATOM 784 C CA . ARG A 1 100 ? -8.775 -9.447 10.768 1.00 98.00 100 ARG A CA 1
ATOM 785 C C . ARG A 1 100 ? -8.971 -9.129 12.249 1.00 98.00 100 ARG A C 1
ATOM 787 O O . ARG A 1 100 ? -9.730 -9.837 12.907 1.00 98.00 100 ARG A O 1
ATOM 794 N N . LEU A 1 101 ? -8.333 -8.080 12.765 1.00 96.50 101 LEU A N 1
ATOM 795 C CA . LEU A 1 101 ? -8.508 -7.630 14.149 1.00 96.50 101 LEU A CA 1
ATOM 796 C C . LEU A 1 101 ? -9.907 -7.052 14.403 1.00 96.50 101 LEU A C 1
ATOM 798 O O . LEU A 1 101 ? -10.439 -7.239 15.494 1.00 96.50 101 LEU A O 1
ATOM 802 N N . ALA A 1 102 ? -10.515 -6.417 13.398 1.00 96.50 102 ALA A N 1
ATOM 803 C CA . ALA A 1 102 ? -11.912 -5.971 13.427 1.00 96.50 102 ALA A CA 1
ATOM 804 C C . ALA A 1 102 ? -12.929 -7.103 13.181 1.00 96.50 102 ALA A C 1
ATOM 806 O O . ALA A 1 102 ? -14.130 -6.875 13.264 1.00 96.50 102 ALA A O 1
ATOM 807 N N . LYS A 1 103 ? -12.465 -8.327 12.881 1.00 97.06 103 LYS A N 1
ATOM 808 C CA . LYS A 1 103 ? -13.297 -9.466 12.445 1.00 97.06 103 LYS A CA 1
ATOM 809 C C . LYS A 1 103 ? -14.132 -9.170 11.188 1.00 97.06 103 LYS A C 1
ATOM 811 O O . LYS A 1 103 ? -15.136 -9.835 10.944 1.00 97.06 103 LYS A O 1
ATOM 816 N N . ASP A 1 104 ? -13.682 -8.232 10.359 1.00 97.50 104 ASP A N 1
ATOM 817 C CA . ASP A 1 104 ? -14.270 -7.947 9.054 1.00 97.50 104 ASP A CA 1
ATOM 818 C C . ASP A 1 104 ? -13.671 -8.884 7.993 1.00 97.50 104 ASP A C 1
ATOM 820 O O . ASP A 1 104 ? -12.612 -8.647 7.400 1.00 97.50 104 ASP A O 1
ATOM 824 N N . TYR A 1 105 ? -14.342 -10.015 7.780 1.00 97.00 105 TYR A N 1
ATOM 825 C CA . TYR A 1 105 ? -13.899 -11.045 6.841 1.00 97.00 105 TYR A CA 1
ATOM 826 C C . TYR A 1 105 ? -14.080 -10.642 5.373 1.00 97.00 105 TYR A C 1
ATOM 828 O O . TYR A 1 105 ? -13.305 -11.099 4.525 1.00 97.00 105 TYR A O 1
ATOM 836 N N . ASP A 1 106 ? -15.060 -9.794 5.067 1.00 98.00 106 ASP A N 1
ATOM 837 C CA . ASP A 1 106 ? -15.317 -9.334 3.701 1.00 98.00 106 ASP A CA 1
ATOM 838 C C . ASP A 1 106 ? -14.355 -8.198 3.323 1.00 98.00 106 ASP A C 1
ATOM 840 O O . ASP A 1 106 ? -13.768 -8.220 2.232 1.00 98.00 106 ASP A O 1
ATOM 844 N N . GLY A 1 107 ? -14.063 -7.290 4.258 1.00 97.62 107 GLY A N 1
ATOM 845 C CA . GLY A 1 107 ? -12.960 -6.337 4.145 1.00 97.62 107 GLY A CA 1
ATOM 846 C C . GLY A 1 107 ? -11.622 -7.051 3.937 1.00 97.62 107 GLY A C 1
ATOM 847 O O . GLY A 1 107 ? -10.889 -6.748 2.994 1.00 97.62 107 GLY A O 1
ATOM 848 N N . ALA A 1 108 ? -11.326 -8.082 4.737 1.00 98.31 108 ALA A N 1
ATOM 849 C CA . ALA A 1 108 ? -10.117 -8.890 4.571 1.00 98.31 108 ALA A CA 1
ATOM 850 C C . ALA A 1 108 ? -10.042 -9.584 3.195 1.00 98.31 108 ALA A C 1
ATOM 852 O O . ALA A 1 108 ? -8.973 -9.610 2.582 1.00 98.31 108 ALA A O 1
ATOM 853 N N . ARG A 1 109 ? -11.161 -10.117 2.677 1.00 98.25 109 ARG A N 1
ATOM 854 C CA . ARG A 1 109 ? -11.226 -10.710 1.325 1.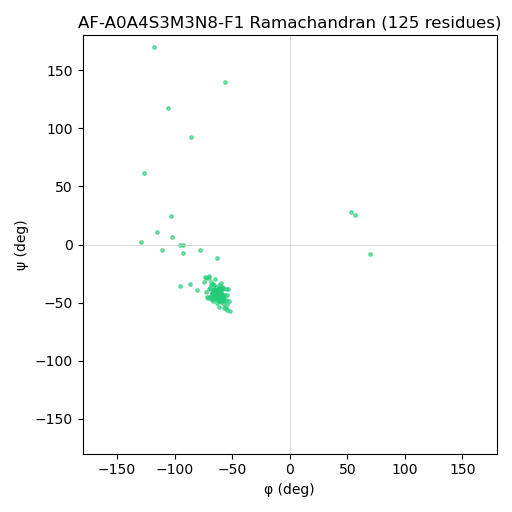00 98.25 109 ARG A CA 1
ATOM 855 C C . ARG A 1 109 ? -10.870 -9.686 0.252 1.00 98.25 109 ARG A C 1
ATOM 857 O O . ARG A 1 109 ? -10.120 -10.008 -0.665 1.00 98.25 109 ARG A O 1
ATOM 864 N N . THR A 1 110 ? -11.376 -8.464 0.389 1.00 97.88 110 THR A N 1
ATOM 865 C CA . THR A 1 110 ? -11.113 -7.373 -0.555 1.00 97.88 110 THR A CA 1
ATOM 866 C C . THR A 1 110 ? -9.618 -7.071 -0.631 1.00 97.88 110 THR A C 1
ATOM 868 O O . THR A 1 110 ? -9.068 -7.000 -1.726 1.00 97.88 110 THR A O 1
ATOM 871 N N . ILE A 1 111 ? -8.919 -7.019 0.508 1.00 98.50 111 ILE A N 1
ATOM 872 C CA . ILE A 1 111 ? -7.463 -6.805 0.539 1.00 98.50 111 ILE A CA 1
ATOM 873 C C . ILE A 1 111 ? -6.688 -7.917 -0.184 1.00 98.50 111 ILE A C 1
ATOM 875 O O . ILE A 1 111 ? -5.719 -7.633 -0.888 1.00 98.50 111 ILE A O 1
ATOM 879 N N . VAL A 1 112 ? -7.125 -9.176 -0.076 1.00 98.19 112 VAL A N 1
ATOM 880 C CA . VAL A 1 112 ? -6.487 -10.294 -0.796 1.00 98.19 112 VAL A CA 1
ATOM 881 C C . VAL A 1 112 ? -6.570 -10.108 -2.315 1.00 98.19 112 VAL A C 1
ATOM 883 O O . VAL A 1 112 ? -5.607 -10.427 -3.010 1.00 98.19 112 VAL A O 1
ATOM 886 N N . ILE A 1 113 ? -7.656 -9.529 -2.837 1.00 98.38 113 ILE A N 1
ATOM 887 C CA . ILE A 1 113 ? -7.793 -9.236 -4.273 1.00 98.38 113 ILE A CA 1
ATOM 888 C C . ILE A 1 113 ? -6.710 -8.251 -4.735 1.00 98.38 113 ILE A C 1
ATOM 890 O O . ILE A 1 113 ? -6.117 -8.466 -5.788 1.00 98.38 113 ILE A O 1
ATOM 894 N N . TYR A 1 114 ? -6.393 -7.227 -3.934 1.00 98.19 114 TYR A N 1
ATOM 895 C CA . TYR A 1 114 ? -5.310 -6.278 -4.230 1.00 98.19 114 TYR A CA 1
ATOM 896 C C . TYR A 1 114 ? -3.907 -6.877 -4.027 1.00 98.19 114 TYR A C 1
ATOM 898 O O . TYR A 1 114 ? -2.966 -6.468 -4.705 1.00 98.19 114 TYR A O 1
ATOM 906 N N . LEU A 1 115 ? -3.744 -7.867 -3.140 1.00 98.44 115 LEU A N 1
ATOM 907 C CA . LEU A 1 115 ? -2.459 -8.554 -2.929 1.00 98.44 115 LEU A CA 1
ATOM 908 C C . LEU A 1 115 ? -2.037 -9.412 -4.127 1.00 98.44 115 LEU A C 1
ATOM 910 O O . LEU A 1 115 ? -0.845 -9.492 -4.418 1.00 98.44 115 LEU A O 1
ATOM 914 N N . ILE A 1 116 ? -2.987 -10.031 -4.834 1.00 98.50 116 ILE A N 1
ATOM 915 C CA . ILE A 1 116 ? -2.705 -10.893 -5.995 1.00 98.50 116 ILE A CA 1
ATOM 916 C C . ILE A 1 116 ? -1.853 -10.177 -7.064 1.00 98.50 116 ILE A C 1
ATOM 918 O O . ILE A 1 116 ? -0.775 -10.686 -7.379 1.00 98.50 116 ILE A O 1
ATOM 922 N N . PRO A 1 117 ? -2.256 -9.014 -7.619 1.00 98.25 117 PRO A N 1
ATOM 923 C CA . PRO A 1 117 ? -1.453 -8.314 -8.620 1.00 98.25 117 PRO A CA 1
ATOM 924 C C . PRO A 1 117 ? -0.118 -7.802 -8.064 1.00 98.25 117 PRO A C 1
ATOM 926 O O . PRO A 1 117 ? 0.855 -7.757 -8.810 1.00 98.25 117 PRO A O 1
ATOM 929 N N . VAL A 1 118 ? -0.029 -7.475 -6.770 1.00 98.56 118 VAL A N 1
ATOM 930 C CA . VAL A 1 118 ? 1.234 -7.054 -6.140 1.00 98.56 118 VAL A CA 1
ATOM 931 C C . VAL A 1 118 ? 2.228 -8.214 -6.055 1.00 98.56 118 VAL A C 1
ATOM 933 O O . VAL A 1 118 ? 3.381 -8.062 -6.453 1.00 98.56 118 VAL A O 1
ATOM 936 N N . PHE A 1 119 ? 1.795 -9.391 -5.596 1.00 98.38 119 PHE A N 1
ATOM 937 C CA . PHE A 1 119 ? 2.646 -10.586 -5.543 1.00 98.38 119 PHE A CA 1
ATOM 938 C C . PHE A 1 119 ? 3.030 -11.081 -6.930 1.00 98.38 119 PHE A C 1
ATOM 940 O O . PHE A 1 119 ? 4.177 -11.466 -7.154 1.00 98.38 119 PHE A O 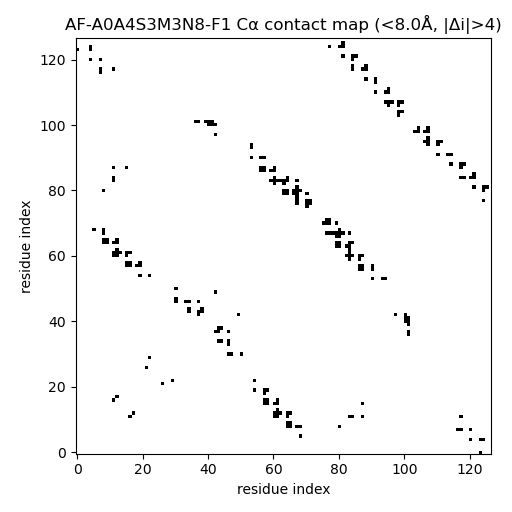1
ATOM 947 N N . PHE A 1 120 ? 2.095 -11.026 -7.874 1.00 98.06 120 PHE A N 1
ATOM 948 C CA . PHE A 1 120 ? 2.398 -11.333 -9.261 1.00 98.06 120 PHE A CA 1
ATOM 949 C C . PHE A 1 120 ? 3.397 -10.335 -9.858 1.00 98.06 120 PHE A C 1
ATOM 951 O O . PHE A 1 120 ? 4.321 -10.742 -10.556 1.00 98.06 120 PHE A O 1
ATO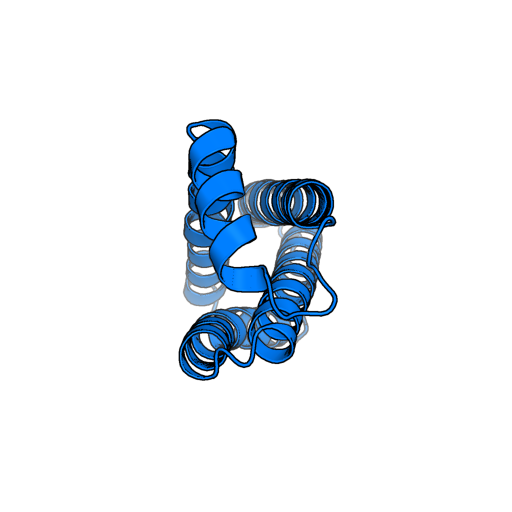M 958 N N . GLY A 1 121 ? 3.276 -9.051 -9.517 1.00 97.88 121 GLY A N 1
ATOM 959 C CA . GLY A 1 121 ? 4.271 -8.029 -9.823 1.00 97.88 121 GLY A CA 1
ATOM 960 C C . GLY A 1 121 ? 5.646 -8.397 -9.289 1.00 97.88 121 GLY A C 1
ATOM 961 O O . GLY A 1 121 ? 6.587 -8.478 -10.069 1.00 97.88 121 GLY A O 1
ATOM 962 N N . LEU A 1 122 ? 5.759 -8.679 -7.987 1.00 97.94 122 LEU A N 1
ATOM 963 C CA . LEU A 1 122 ? 7.031 -9.078 -7.375 1.00 97.94 122 LEU A CA 1
ATOM 964 C C . LEU A 1 122 ? 7.659 -10.250 -8.123 1.00 97.94 122 LEU A C 1
ATOM 966 O O . LEU A 1 122 ? 8.811 -10.155 -8.521 1.00 97.94 122 LEU A O 1
ATOM 970 N N . TYR A 1 123 ? 6.878 -11.294 -8.401 1.00 96.44 123 TYR A N 1
ATOM 971 C CA . TYR A 1 123 ? 7.346 -12.432 -9.184 1.00 96.44 123 TYR A CA 1
ATOM 972 C C . TYR A 1 123 ? 7.882 -12.022 -10.566 1.00 96.44 123 TYR A C 1
ATOM 974 O O . TYR A 1 123 ? 8.938 -12.496 -10.964 1.00 96.44 123 TYR A O 1
ATOM 982 N N . LEU A 1 124 ? 7.202 -11.129 -11.293 1.00 95.75 124 LEU A N 1
ATOM 983 C CA . LEU A 1 124 ? 7.623 -10.685 -12.630 1.00 95.75 124 LEU A CA 1
ATOM 984 C C . LEU A 1 124 ? 8.882 -9.808 -12.640 1.00 95.75 124 LEU A C 1
ATOM 986 O O . LEU A 1 124 ? 9.576 -9.774 -13.654 1.00 95.75 124 LEU A O 1
ATOM 990 N N . PHE A 1 125 ? 9.135 -9.056 -11.570 1.00 94.62 125 PHE A N 1
ATOM 991 C CA . PHE A 1 125 ? 10.281 -8.147 -11.455 1.00 94.62 125 PHE A CA 1
ATOM 992 C C . PHE A 1 125 ? 11.512 -8.795 -10.795 1.00 94.62 125 PHE A C 1
ATOM 994 O O . PHE A 1 125 ? 12.571 -8.179 -10.751 1.00 94.62 125 PHE A O 1
ATOM 1001 N N . THR A 1 126 ? 11.393 -10.021 -10.275 1.00 88.62 126 THR A N 1
ATOM 1002 C CA . THR A 1 126 ? 12.504 -10.759 -9.640 1.00 88.62 126 THR A CA 1
ATOM 1003 C C . THR A 1 126 ? 12.903 -12.036 -10.385 1.00 88.62 126 THR A C 1
ATOM 1005 O O . THR A 1 126 ? 13.617 -12.866 -9.824 1.00 88.62 126 THR A O 1
ATOM 1008 N N . GLN A 1 127 ? 12.391 -12.226 -11.601 1.00 75.38 127 GLN A N 1
ATOM 1009 C CA . GLN A 1 127 ? 12.829 -13.253 -12.555 1.00 75.38 127 GLN A CA 1
ATOM 1010 C C . GLN A 1 127 ? 13.894 -12.656 -13.468 1.00 75.38 127 GLN A C 1
ATOM 1012 O O . GLN A 1 127 ? 14.900 -13.353 -13.712 1.00 75.38 127 GLN A O 1
#

pLDDT: mean 97.01, std 3.55, range [74.12, 98.81]